Protein AF-A2EFM8-F1 (afdb_monomer_lite)

Radius of gyration: 23.01 Å; chains: 1; bounding box: 62×34×56 Å

Sequence (101 aa):
MVDETGKFKGMAFLTYQKASDAKYCIKDLNDANFEGKRLVVREAKNQTNSIKDPNRKKEKPPPFQICSDIKQTPEIVQYVGMLNQLKETFLRACENLAKES

Structure (mmCIF, N/CA/C/O backbone):
data_AF-A2EFM8-F1
#
_entry.id   AF-A2EFM8-F1
#
loop_
_atom_site.group_PDB
_atom_site.id
_atom_site.type_symbol
_atom_site.label_atom_id
_atom_site.label_alt_id
_atom_site.label_comp_id
_atom_site.label_asym_id
_atom_site.label_entity_id
_atom_site.label_seq_id
_atom_site.pdbx_PDB_ins_code
_atom_site.Cartn_x
_atom_site.Cartn_y
_atom_site.Cartn_z
_atom_site.occupan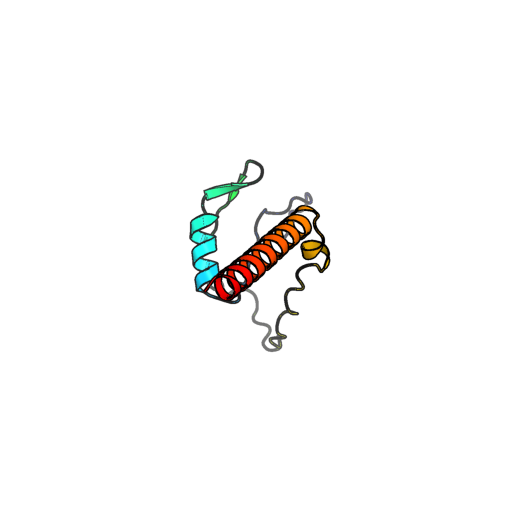cy
_atom_site.B_iso_or_equiv
_atom_site.auth_seq_id
_atom_site.auth_comp_id
_atom_site.auth_asym_id
_atom_site.auth_atom_id
_atom_site.pdbx_PDB_model_num
ATOM 1 N N . MET A 1 1 ? 17.253 -0.577 -13.761 1.00 49.53 1 MET A N 1
ATOM 2 C CA . MET A 1 1 ? 17.319 -1.049 -15.161 1.00 49.53 1 MET A CA 1
ATOM 3 C C . MET A 1 1 ? 16.687 0.024 -16.043 1.00 49.53 1 MET A C 1
ATOM 5 O O . MET A 1 1 ? 15.474 0.034 -16.230 1.00 49.53 1 MET A O 1
ATOM 9 N N . VAL A 1 2 ? 17.491 0.994 -16.466 1.00 51.06 2 VAL A N 1
ATOM 10 C CA . VAL A 1 2 ? 17.092 2.141 -17.299 1.00 51.06 2 VAL A CA 1
ATOM 11 C C . VAL A 1 2 ? 17.784 1.934 -18.644 1.00 51.06 2 VAL A C 1
ATOM 13 O O . VAL A 1 2 ? 18.932 1.494 -18.640 1.00 51.06 2 VAL A O 1
ATOM 16 N N . ASP A 1 3 ? 17.090 2.133 -19.766 1.00 53.22 3 ASP A N 1
ATOM 17 C CA . ASP A 1 3 ? 17.764 2.107 -21.075 1.00 53.22 3 ASP A CA 1
ATOM 18 C C . ASP A 1 3 ? 18.694 3.316 -21.231 1.00 53.22 3 ASP A C 1
ATOM 20 O O . ASP A 1 3 ? 18.555 4.309 -20.521 1.00 53.22 3 ASP A O 1
ATOM 24 N N . GLU A 1 4 ? 19.616 3.267 -22.192 1.00 65.06 4 GLU A N 1
ATOM 25 C CA . GLU A 1 4 ? 20.599 4.334 -22.473 1.00 65.06 4 GLU A CA 1
ATOM 26 C C . GLU A 1 4 ? 19.954 5.713 -22.747 1.00 65.06 4 GLU A C 1
ATOM 28 O O . GLU A 1 4 ? 20.594 6.748 -22.605 1.00 65.06 4 GLU A O 1
ATOM 33 N N . THR A 1 5 ? 18.653 5.745 -23.055 1.00 71.50 5 THR A N 1
ATOM 34 C CA . THR A 1 5 ? 17.830 6.958 -23.223 1.00 71.50 5 THR A CA 1
ATOM 35 C C . THR A 1 5 ? 17.175 7.475 -21.934 1.00 71.50 5 THR A C 1
ATOM 37 O O . THR A 1 5 ? 16.313 8.352 -21.991 1.00 71.50 5 THR A O 1
ATOM 40 N N . GLY A 1 6 ? 17.515 6.936 -20.760 1.00 60.09 6 GLY A N 1
ATOM 41 C CA . GLY A 1 6 ? 16.953 7.388 -19.480 1.00 60.09 6 GLY A CA 1
ATOM 42 C C . GLY A 1 6 ? 15.510 6.928 -19.225 1.00 60.09 6 GLY A C 1
ATOM 43 O O . GLY A 1 6 ? 14.918 7.273 -18.204 1.00 60.09 6 GLY A O 1
ATOM 44 N N . LYS A 1 7 ? 14.922 6.130 -20.127 1.00 57.91 7 LYS A N 1
ATOM 45 C CA . LYS A 1 7 ? 13.564 5.598 -19.966 1.00 57.91 7 LYS A CA 1
ATOM 46 C C . LYS A 1 7 ? 13.576 4.380 -19.044 1.00 57.91 7 LYS A C 1
ATOM 48 O O . LYS A 1 7 ? 14.247 3.377 -19.298 1.00 57.91 7 LYS A O 1
ATOM 53 N N . PHE A 1 8 ? 12.809 4.464 -17.961 1.00 62.31 8 PHE A N 1
ATOM 54 C CA . PHE A 1 8 ? 12.575 3.340 -17.061 1.00 62.31 8 PHE A CA 1
ATOM 55 C C . PHE A 1 8 ? 11.771 2.264 -17.790 1.00 62.31 8 PHE A C 1
ATOM 57 O O . PHE A 1 8 ? 10.713 2.549 -18.348 1.00 62.31 8 PHE A O 1
ATOM 64 N N . LYS A 1 9 ? 12.235 1.009 -17.737 1.00 64.50 9 LYS A N 1
ATOM 65 C CA . LYS A 1 9 ? 11.584 -0.134 -18.405 1.00 64.50 9 LYS A CA 1
ATOM 66 C C . LYS A 1 9 ? 10.197 -0.502 -17.839 1.00 64.50 9 LYS A C 1
ATOM 68 O O . LYS A 1 9 ? 9.633 -1.506 -18.249 1.00 64.50 9 LYS A O 1
ATOM 73 N N . GLY A 1 10 ? 9.644 0.289 -16.912 1.00 72.12 10 GLY A N 1
ATOM 74 C CA . GLY A 1 10 ? 8.271 0.140 -16.413 1.00 72.12 10 GLY A CA 1
ATOM 75 C C . GLY A 1 10 ? 8.002 -1.160 -15.649 1.00 72.12 10 GLY A C 1
ATOM 76 O O . GLY A 1 10 ? 6.859 -1.592 -15.580 1.00 72.12 10 GLY A O 1
ATOM 77 N N . MET A 1 11 ? 9.039 -1.796 -15.099 1.00 73.50 11 MET A N 1
ATOM 78 C CA . MET A 1 11 ? 8.937 -3.056 -14.359 1.00 73.50 11 MET A CA 1
ATOM 79 C C . MET A 1 1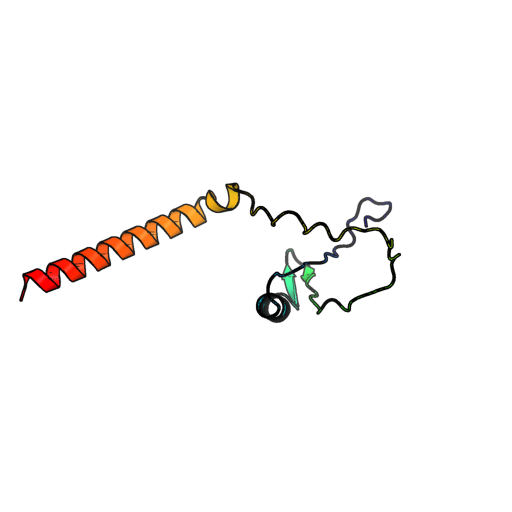1 ? 9.399 -2.865 -12.916 1.00 73.50 11 MET A C 1
ATOM 81 O O . MET A 1 11 ? 10.427 -2.228 -12.673 1.00 73.50 11 MET A O 1
ATOM 85 N N . ALA A 1 12 ? 8.673 -3.461 -11.973 1.00 72.94 12 ALA A N 1
ATOM 86 C CA . ALA A 1 12 ? 9.006 -3.461 -10.554 1.00 72.94 12 ALA A CA 1
ATOM 87 C C . ALA A 1 12 ? 8.732 -4.838 -9.936 1.00 72.94 12 ALA A C 1
ATOM 89 O O . ALA A 1 12 ? 7.825 -5.551 -10.363 1.00 72.94 12 ALA A O 1
ATOM 90 N N . PHE A 1 13 ? 9.510 -5.193 -8.913 1.00 79.56 13 PHE A N 1
ATOM 91 C CA . PHE A 1 13 ? 9.286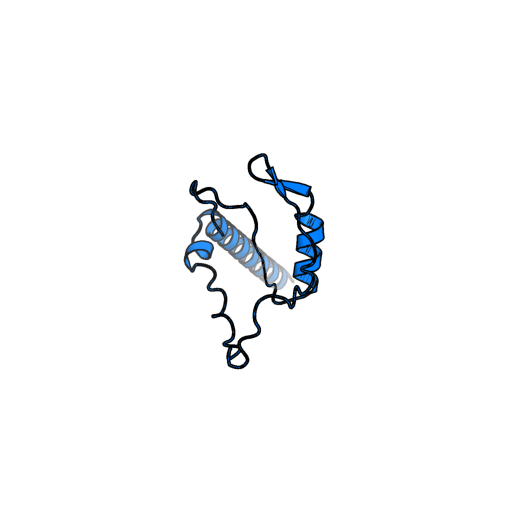 -6.384 -8.095 1.00 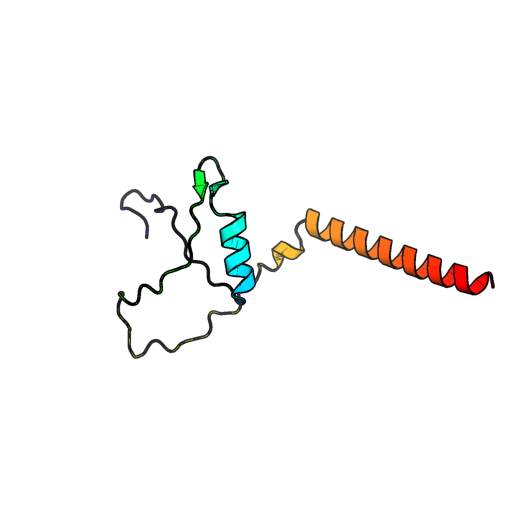79.56 13 PHE A CA 1
ATOM 92 C C . PHE A 1 13 ? 8.848 -5.952 -6.698 1.00 79.56 13 PHE A C 1
ATOM 94 O O . PHE A 1 13 ? 9.512 -5.132 -6.066 1.00 79.56 13 PHE A O 1
ATOM 101 N N . LEU A 1 14 ? 7.742 -6.515 -6.215 1.00 76.06 14 LEU A N 1
ATOM 102 C CA . LEU A 1 14 ? 7.166 -6.208 -4.907 1.00 76.06 14 LEU A CA 1
ATOM 103 C C . LEU A 1 14 ? 7.241 -7.446 -4.014 1.00 76.06 14 LEU A C 1
ATOM 105 O O . LEU A 1 14 ? 6.908 -8.550 -4.442 1.00 76.06 14 LEU A O 1
ATOM 109 N N . THR A 1 15 ? 7.683 -7.260 -2.769 1.00 79.56 15 THR A N 1
ATOM 110 C CA . THR A 1 15 ? 7.708 -8.327 -1.760 1.00 79.56 15 THR A CA 1
ATOM 111 C C . THR A 1 15 ? 6.638 -8.042 -0.718 1.00 79.56 15 THR A C 1
ATOM 113 O O . THR A 1 15 ? 6.725 -7.047 -0.004 1.00 79.56 15 THR A O 1
ATOM 116 N N . TYR A 1 16 ? 5.642 -8.920 -0.618 1.00 75.12 16 TYR A N 1
ATOM 117 C CA . TYR A 1 16 ? 4.612 -8.849 0.417 1.00 75.12 16 TYR A CA 1
ATOM 118 C C . TYR A 1 16 ? 5.023 -9.656 1.646 1.00 75.12 16 TYR A C 1
ATOM 120 O O . TYR A 1 16 ? 5.677 -10.693 1.536 1.00 75.12 16 TYR A O 1
ATOM 128 N N . GLN A 1 17 ? 4.595 -9.206 2.825 1.00 79.88 17 GLN A N 1
ATOM 129 C CA . GLN A 1 17 ? 4.804 -9.943 4.072 1.00 79.88 17 GLN A CA 1
ATOM 130 C C . GLN A 1 17 ? 3.904 -11.187 4.159 1.00 79.88 17 GLN A C 1
ATOM 132 O O . GLN A 1 17 ? 4.299 -12.197 4.739 1.00 79.88 17 GLN A O 1
ATOM 137 N N . LYS A 1 18 ? 2.699 -11.121 3.578 1.00 79.19 18 LYS A N 1
ATOM 138 C CA . LYS A 1 18 ? 1.720 -12.213 3.558 1.00 79.19 18 LYS A CA 1
ATOM 139 C C . LYS A 1 18 ? 1.452 -12.668 2.128 1.00 79.19 18 LYS A C 1
ATOM 141 O O . LYS A 1 18 ? 1.270 -11.854 1.226 1.00 79.19 18 LYS A O 1
ATOM 146 N N . ALA A 1 19 ? 1.337 -13.981 1.945 1.00 76.94 19 ALA A N 1
ATOM 147 C CA . ALA A 1 19 ? 0.980 -14.566 0.654 1.00 76.94 19 ALA A CA 1
ATOM 148 C C . ALA A 1 19 ? -0.452 -14.201 0.214 1.00 76.94 19 ALA A C 1
ATOM 150 O O . ALA A 1 19 ? -0.714 -14.067 -0.979 1.00 76.94 19 ALA A O 1
ATOM 151 N N . SER A 1 20 ? -1.373 -14.013 1.165 1.00 82.44 20 SER A N 1
ATOM 152 C CA . SER A 1 20 ? -2.757 -13.614 0.880 1.00 82.44 20 SER A CA 1
ATOM 153 C C . SER A 1 20 ? -2.837 -12.230 0.234 1.00 82.44 20 SER A C 1
ATOM 155 O O . SER A 1 20 ? -3.549 -12.062 -0.753 1.00 82.44 20 SER A O 1
ATOM 157 N N . ASP A 1 21 ? -2.047 -11.275 0.733 1.00 81.38 21 ASP A N 1
ATOM 158 C CA . ASP A 1 21 ? -2.011 -9.903 0.215 1.00 81.38 21 ASP A CA 1
ATOM 159 C C . ASP A 1 21 ? -1.446 -9.873 -1.212 1.00 81.38 21 ASP A C 1
ATOM 161 O O . ASP A 1 21 ? -1.980 -9.184 -2.078 1.00 81.38 21 ASP A O 1
ATOM 165 N N . ALA A 1 22 ? -0.428 -10.696 -1.496 1.00 81.31 22 ALA A N 1
ATOM 166 C CA . ALA A 1 22 ? 0.128 -10.835 -2.842 1.00 81.31 22 ALA A CA 1
ATOM 167 C C . ALA A 1 22 ? -0.917 -11.343 -3.850 1.00 81.31 22 ALA A C 1
ATOM 169 O O . ALA A 1 22 ? -1.045 -10.795 -4.944 1.00 81.31 22 ALA A O 1
ATOM 170 N N . LYS A 1 23 ? -1.702 -12.361 -3.473 1.00 86.19 23 LYS A N 1
ATOM 171 C CA . LYS A 1 23 ? -2.771 -12.907 -4.326 1.00 86.19 23 LYS A CA 1
ATOM 172 C C . LYS A 1 23 ? -3.889 -11.900 -4.565 1.00 86.19 23 LYS A C 1
ATOM 174 O O . LYS A 1 23 ? -4.379 -11.799 -5.687 1.00 86.19 23 LYS A O 1
ATOM 179 N N . TYR A 1 24 ? -4.275 -11.159 -3.527 1.00 89.31 24 TYR A N 1
ATOM 180 C CA . TYR A 1 24 ? -5.268 -10.095 -3.651 1.00 89.31 24 TYR A CA 1
ATOM 181 C C . TYR A 1 24 ? -4.789 -9.022 -4.630 1.00 89.31 24 TYR A C 1
ATOM 183 O O . TYR A 1 24 ? -5.510 -8.655 -5.551 1.00 89.31 24 TYR A O 1
ATOM 191 N N . CYS A 1 25 ? -3.532 -8.601 -4.498 1.00 86.81 25 CYS A N 1
ATOM 192 C CA . CYS A 1 25 ? -2.956 -7.570 -5.347 1.00 86.81 25 CYS A CA 1
ATOM 193 C C . CYS A 1 25 ? -2.846 -8.005 -6.815 1.00 86.81 25 CYS A C 1
ATOM 195 O O . CYS A 1 25 ? -3.155 -7.226 -7.709 1.00 86.81 25 CYS A O 1
ATOM 197 N N . ILE A 1 26 ? -2.494 -9.268 -7.080 1.00 87.44 26 ILE A N 1
ATOM 198 C CA . ILE A 1 26 ? -2.523 -9.824 -8.442 1.00 87.44 26 ILE A CA 1
ATOM 199 C C . ILE A 1 26 ? -3.945 -9.811 -9.003 1.00 87.44 26 ILE A C 1
ATOM 201 O O . ILE A 1 26 ? -4.130 -9.490 -10.168 1.00 87.44 26 ILE A O 1
ATOM 205 N N . LYS A 1 27 ? -4.952 -10.161 -8.201 1.00 88.00 27 LYS A N 1
ATOM 206 C CA . LYS A 1 27 ? -6.339 -10.205 -8.670 1.00 88.00 27 LYS A CA 1
ATOM 207 C C . LYS A 1 27 ? -6.885 -8.815 -9.009 1.00 88.00 27 LYS A C 1
ATOM 209 O O . LYS A 1 27 ? -7.631 -8.694 -9.972 1.00 88.00 27 LYS A O 1
ATOM 214 N N . ASP A 1 28 ? -6.525 -7.813 -8.213 1.00 87.81 28 ASP A N 1
ATOM 215 C CA . ASP A 1 28 ? -7.083 -6.461 -8.298 1.00 87.81 28 ASP A CA 1
ATOM 216 C C . ASP A 1 28 ? -6.322 -5.565 -9.290 1.00 87.81 28 ASP A C 1
ATOM 218 O O . ASP A 1 28 ? -6.925 -4.829 -10.064 1.00 87.81 28 ASP A O 1
ATOM 222 N N . LEU A 1 29 ? -4.986 -5.665 -9.316 1.00 86.75 29 LEU A N 1
ATOM 223 C CA . LEU A 1 29 ? -4.135 -4.806 -10.147 1.00 86.75 29 LEU A CA 1
ATOM 224 C C . LEU A 1 29 ? -3.768 -5.409 -11.503 1.00 86.75 29 LEU A C 1
ATOM 226 O O . LEU A 1 29 ? -3.263 -4.688 -12.367 1.00 86.75 29 LEU A O 1
ATOM 230 N N . ASN A 1 30 ? -3.967 -6.712 -11.718 1.00 88.75 30 ASN A N 1
ATOM 231 C CA . ASN A 1 30 ? -3.737 -7.284 -13.040 1.00 88.75 30 ASN A CA 1
ATOM 232 C C . ASN A 1 30 ? -4.794 -6.752 -14.018 1.00 88.75 30 ASN A C 1
ATOM 234 O O . ASN A 1 30 ? -5.986 -6.845 -13.753 1.00 88.75 30 ASN A O 1
ATOM 238 N N . ASP A 1 31 ? -4.336 -6.208 -15.146 1.00 86.75 31 ASP A N 1
ATOM 239 C CA . ASP A 1 31 ? -5.142 -5.540 -16.176 1.00 86.75 31 ASP A CA 1
ATOM 240 C C . ASP A 1 31 ? -5.760 -4.190 -15.757 1.00 86.75 31 ASP A C 1
ATOM 242 O O . ASP A 1 31 ? -6.501 -3.581 -16.534 1.00 86.75 31 ASP A O 1
ATOM 246 N N . ALA A 1 32 ? -5.398 -3.661 -14.583 1.00 86.38 32 ALA A N 1
ATOM 247 C CA . ALA A 1 32 ? -5.798 -2.320 -14.172 1.00 86.38 32 ALA A CA 1
ATOM 248 C C . ALA A 1 32 ? -5.158 -1.251 -15.076 1.00 86.38 32 ALA A C 1
ATOM 250 O O . ALA A 1 32 ? -3.995 -1.357 -15.479 1.00 86.38 32 ALA A O 1
ATOM 251 N N . ASN A 1 33 ? -5.916 -0.201 -15.399 1.00 86.56 33 ASN A N 1
ATOM 252 C CA . ASN A 1 33 ? -5.419 0.917 -16.195 1.00 86.56 33 ASN A CA 1
ATOM 253 C C . ASN A 1 33 ? -4.835 1.991 -15.268 1.00 86.56 33 ASN A C 1
ATOM 255 O O . ASN A 1 33 ? -5.576 2.642 -14.535 1.00 86.56 33 ASN A O 1
ATOM 259 N N . PHE A 1 34 ? -3.521 2.182 -15.314 1.00 80.44 34 PHE A N 1
ATOM 260 C CA . PHE A 1 34 ? -2.799 3.153 -14.499 1.00 80.44 34 PHE A CA 1
ATOM 261 C C . PHE A 1 34 ? -2.068 4.141 -15.410 1.00 80.44 34 PHE A C 1
ATOM 263 O O . PHE A 1 34 ? -1.252 3.738 -16.236 1.00 80.44 34 PHE A O 1
ATOM 270 N N . GLU A 1 35 ? -2.395 5.433 -15.301 1.00 79.69 35 GLU A N 1
ATOM 271 C CA . GLU A 1 35 ? -1.794 6.508 -16.116 1.00 79.69 35 GLU A CA 1
ATOM 272 C C . GLU A 1 35 ? -1.811 6.225 -17.636 1.00 79.69 35 GLU A C 1
ATOM 274 O O . GLU A 1 35 ? -0.859 6.503 -18.366 1.00 79.69 35 GLU A O 1
ATOM 279 N N . GLY A 1 36 ? -2.898 5.616 -18.124 1.00 83.44 36 GLY A N 1
ATOM 280 C CA . GLY A 1 36 ? -3.063 5.261 -19.539 1.00 83.44 36 GLY A CA 1
ATOM 281 C C . GLY A 1 36 ? -2.269 4.029 -19.992 1.00 83.44 36 GLY A C 1
ATOM 282 O O . GLY A 1 36 ? -2.216 3.748 -21.191 1.00 83.44 36 GLY A O 1
ATOM 283 N N . LYS A 1 37 ? -1.658 3.284 -19.063 1.00 80.75 37 LYS A N 1
ATOM 284 C CA . LYS A 1 37 ? -0.952 2.024 -19.320 1.00 80.75 37 LYS A CA 1
ATOM 285 C C . LYS A 1 37 ? -1.625 0.885 -18.560 1.00 80.75 37 LYS A C 1
ATOM 287 O O . LYS A 1 37 ? -1.974 1.018 -17.391 1.00 80.75 37 LYS A O 1
ATOM 292 N N . ARG A 1 38 ? -1.767 -0.271 -19.210 1.00 85.31 38 ARG A N 1
ATOM 293 C CA . ARG A 1 38 ? -2.281 -1.477 -18.551 1.00 85.31 38 ARG A CA 1
ATOM 294 C C . ARG A 1 38 ? -1.193 -2.118 -17.704 1.00 85.31 38 ARG A C 1
ATOM 296 O O . ARG A 1 38 ? -0.116 -2.433 -18.213 1.00 85.31 38 ARG A O 1
ATOM 303 N N . LEU A 1 39 ? -1.488 -2.314 -16.427 1.00 85.12 39 LEU A N 1
ATOM 304 C CA . LEU A 1 39 ? -0.619 -3.022 -15.504 1.00 85.12 39 LEU A CA 1
ATOM 305 C C . LEU A 1 39 ? -0.726 -4.526 -15.744 1.00 85.12 39 LEU A C 1
ATOM 307 O O . LEU A 1 39 ? -1.814 -5.081 -15.875 1.00 85.12 39 LEU A O 1
ATOM 311 N N . VAL A 1 40 ? 0.424 -5.194 -15.773 1.00 84.06 40 VAL A N 1
ATOM 312 C CA . VAL A 1 40 ? 0.504 -6.654 -15.826 1.00 84.06 40 VAL A CA 1
ATOM 313 C C . VAL A 1 40 ? 1.155 -7.114 -14.537 1.00 84.06 40 VAL A C 1
ATOM 315 O O . VAL A 1 40 ? 2.341 -6.874 -14.313 1.00 84.06 40 VAL A O 1
ATOM 318 N N . VAL A 1 41 ? 0.373 -7.775 -13.687 1.00 85.56 41 VAL A N 1
ATOM 319 C CA . VAL A 1 41 ? 0.839 -8.268 -12.391 1.00 85.56 41 VAL A CA 1
ATOM 320 C C . VAL A 1 41 ? 0.739 -9.785 -12.399 1.00 85.56 41 VAL A C 1
ATOM 322 O O . VAL A 1 41 ? -0.301 -10.369 -12.701 1.00 85.56 41 VAL A O 1
ATOM 325 N N . ARG A 1 42 ? 1.854 -10.451 -12.110 1.00 84.00 42 ARG A N 1
ATOM 326 C CA . ARG A 1 42 ? 1.964 -11.913 -12.111 1.00 84.00 42 ARG A CA 1
ATOM 327 C C . ARG A 1 42 ? 2.683 -12.368 -10.854 1.00 84.00 42 ARG A C 1
ATOM 329 O O . ARG A 1 42 ? 3.489 -11.625 -10.297 1.00 84.00 42 ARG A O 1
ATOM 336 N N . GLU A 1 43 ? 2.422 -13.605 -10.435 1.00 81.62 43 GLU A N 1
ATOM 337 C CA . GLU A 1 43 ? 3.239 -14.232 -9.399 1.00 81.62 43 GLU A CA 1
ATOM 338 C C . GLU A 1 43 ? 4.698 -14.259 -9.858 1.00 81.62 43 GLU A C 1
ATOM 340 O O . GLU A 1 43 ? 5.020 -14.719 -10.961 1.00 81.62 43 GLU A O 1
ATOM 345 N N . ALA A 1 44 ? 5.584 -13.742 -9.007 1.00 70.88 44 ALA A N 1
ATOM 346 C CA . ALA A 1 44 ? 7.008 -13.762 -9.268 1.00 70.88 44 ALA A CA 1
ATOM 347 C C . ALA A 1 44 ? 7.476 -15.220 -9.278 1.00 70.88 44 ALA A C 1
ATOM 349 O O . ALA A 1 44 ? 7.582 -15.872 -8.237 1.00 70.88 44 ALA A O 1
ATOM 350 N N . LYS A 1 45 ? 7.773 -15.746 -10.468 1.00 66.12 45 LYS A N 1
ATOM 351 C CA . LYS A 1 45 ? 8.528 -16.991 -10.582 1.00 66.12 45 LYS A CA 1
ATOM 352 C C . LYS A 1 45 ? 9.899 -16.700 -9.997 1.00 66.12 45 LYS A C 1
ATOM 354 O O . LYS A 1 45 ? 10.539 -15.737 -10.411 1.00 66.12 45 LYS A O 1
ATOM 359 N N . ASN A 1 46 ? 10.322 -17.491 -9.016 1.00 54.84 46 ASN A N 1
ATOM 360 C CA . ASN A 1 46 ? 11.634 -17.365 -8.400 1.00 54.84 46 ASN A CA 1
ATOM 361 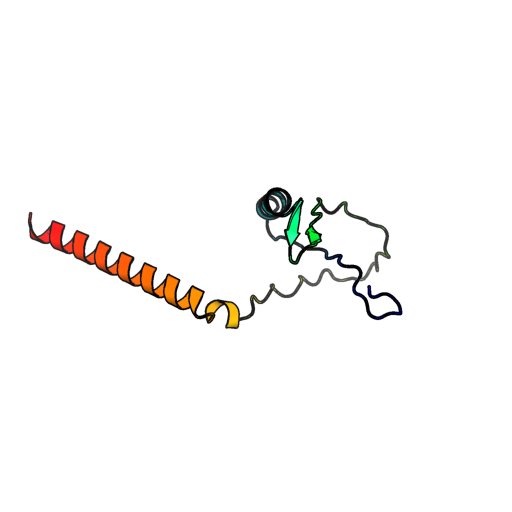C C . ASN A 1 46 ? 12.701 -17.591 -9.481 1.00 54.84 46 ASN A C 1
ATOM 363 O O . ASN A 1 46 ? 13.119 -18.722 -9.729 1.00 54.84 46 ASN A O 1
ATOM 367 N N . GLN A 1 47 ? 13.089 -16.527 -10.182 1.00 47.91 47 GLN A N 1
ATOM 368 C CA . GLN A 1 47 ? 14.100 -16.560 -11.223 1.00 47.91 47 GLN A CA 1
ATOM 369 C C . GLN A 1 47 ? 15.443 -16.618 -10.499 1.00 47.91 47 GLN A C 1
ATOM 371 O O . GLN A 1 47 ? 16.155 -15.636 -10.322 1.00 47.91 47 GLN A O 1
ATOM 376 N N . THR A 1 48 ? 15.754 -17.812 -10.006 1.00 45.22 48 THR A N 1
ATOM 377 C CA . THR A 1 48 ? 17.026 -18.183 -9.392 1.00 45.22 48 THR A CA 1
ATOM 378 C C . THR A 1 48 ? 18.088 -18.303 -10.481 1.00 45.22 48 THR A C 1
ATOM 380 O O . THR A 1 48 ? 18.707 -19.341 -10.620 1.00 45.22 48 THR A O 1
ATOM 383 N N . ASN A 1 49 ? 18.285 -17.245 -11.267 1.00 48.75 49 ASN A N 1
ATOM 384 C CA . ASN A 1 49 ? 19.394 -17.101 -12.204 1.00 48.75 49 ASN A CA 1
ATOM 385 C C . ASN A 1 49 ? 19.763 -15.621 -12.322 1.00 48.75 49 ASN A C 1
ATOM 387 O O . ASN A 1 49 ? 19.520 -14.962 -13.326 1.00 48.75 49 ASN A O 1
ATOM 391 N N . SER A 1 50 ? 20.341 -15.088 -11.253 1.00 47.00 50 SER A N 1
ATOM 392 C CA . SER A 1 50 ? 21.289 -13.975 -11.309 1.00 47.00 50 SER A CA 1
ATOM 393 C C . SER A 1 50 ? 22.127 -14.073 -10.043 1.00 47.00 50 SER A C 1
ATOM 395 O O . SER A 1 50 ? 21.663 -13.714 -8.969 1.00 47.00 50 SER A O 1
ATOM 397 N N . ILE A 1 51 ? 23.291 -14.712 -10.200 1.00 51.28 51 ILE A N 1
ATOM 398 C CA . ILE A 1 51 ? 24.462 -14.687 -9.314 1.00 51.28 51 ILE A CA 1
ATOM 399 C C . ILE A 1 51 ? 24.088 -14.779 -7.825 1.00 51.28 51 ILE A C 1
ATOM 401 O O . ILE A 1 51 ? 23.883 -13.785 -7.133 1.00 51.28 51 ILE A O 1
ATOM 405 N N . LYS A 1 52 ? 23.991 -16.012 -7.313 1.00 45.22 52 LYS A N 1
ATOM 406 C CA . LYS A 1 52 ? 23.995 -16.240 -5.866 1.00 45.22 52 LYS A CA 1
ATOM 407 C C . LYS A 1 52 ? 25.389 -15.882 -5.360 1.00 45.22 52 LYS A C 1
ATOM 409 O O . LYS A 1 52 ? 26.256 -16.748 -5.355 1.00 45.22 52 LYS A O 1
ATOM 414 N N . ASP A 1 53 ? 25.602 -14.644 -4.932 1.00 52.44 53 ASP A N 1
ATOM 415 C CA . ASP A 1 53 ? 26.703 -14.345 -4.023 1.00 52.44 53 ASP A CA 1
ATOM 416 C C . ASP A 1 53 ? 26.510 -15.231 -2.779 1.00 52.44 53 ASP A C 1
ATOM 418 O O . ASP A 1 53 ? 25.536 -15.038 -2.039 1.00 52.44 53 ASP A O 1
ATOM 422 N N . PRO A 1 54 ? 27.382 -16.226 -2.525 1.00 54.56 54 PRO A N 1
ATOM 423 C CA . PRO A 1 54 ? 27.206 -17.155 -1.407 1.00 54.56 54 PRO A CA 1
ATOM 424 C C . PRO A 1 54 ? 27.331 -16.454 -0.044 1.00 54.56 54 PRO A C 1
ATOM 426 O O . PRO A 1 54 ? 26.977 -17.033 0.979 1.00 54.56 54 PRO A O 1
ATOM 429 N N . ASN A 1 55 ? 27.795 -15.199 -0.031 1.00 54.88 55 ASN A N 1
ATOM 430 C CA . ASN A 1 55 ? 27.982 -14.376 1.159 1.00 54.88 55 ASN A CA 1
ATOM 431 C C . ASN A 1 55 ? 26.990 -13.203 1.258 1.00 54.88 55 ASN A C 1
ATOM 433 O O . ASN A 1 55 ? 27.214 -12.260 2.019 1.00 54.88 55 ASN A O 1
ATOM 437 N N . ARG A 1 56 ? 25.875 -13.223 0.509 1.00 54.59 56 ARG A N 1
ATOM 438 C CA . ARG A 1 56 ? 24.787 -12.268 0.751 1.00 54.59 56 ARG A CA 1
ATOM 439 C C . ARG A 1 56 ? 24.095 -12.674 2.048 1.00 54.59 56 ARG A C 1
ATOM 441 O O . ARG A 1 56 ? 23.149 -13.466 2.040 1.00 54.59 56 ARG A O 1
ATOM 448 N N . LYS A 1 57 ? 24.589 -12.161 3.182 1.00 52.69 57 LYS A N 1
ATOM 449 C CA . LYS A 1 57 ? 23.845 -12.177 4.446 1.00 52.69 57 LYS A CA 1
ATOM 450 C C . LYS A 1 57 ? 22.435 -11.710 4.102 1.00 52.69 57 LYS A C 1
ATOM 452 O O . LYS A 1 57 ? 22.269 -10.653 3.496 1.00 52.69 57 LYS A O 1
ATOM 457 N N . LYS A 1 58 ? 21.425 -12.530 4.402 1.00 56.25 58 LYS A N 1
ATOM 458 C CA . LYS A 1 58 ? 20.017 -12.133 4.299 1.00 56.25 58 LYS A CA 1
ATOM 459 C C . LYS A 1 58 ? 19.768 -11.093 5.386 1.00 56.25 58 LYS A C 1
ATOM 461 O O . LYS A 1 58 ? 19.149 -11.389 6.405 1.00 56.25 58 LYS A O 1
ATOM 466 N N . GLU A 1 59 ? 20.332 -9.906 5.219 1.00 55.97 59 GLU A N 1
ATOM 467 C CA . GLU A 1 59 ? 19.941 -8.755 6.000 1.00 55.97 59 GLU A CA 1
ATOM 468 C C . GLU A 1 59 ? 18.469 -8.570 5.684 1.00 55.97 59 GLU A C 1
ATOM 470 O O . GLU A 1 59 ? 18.068 -8.465 4.519 1.00 55.97 59 GLU A O 1
ATOM 475 N N . LYS A 1 60 ? 17.643 -8.701 6.725 1.00 52.81 60 LYS A N 1
ATOM 476 C CA . LYS A 1 60 ? 16.217 -8.427 6.610 1.00 52.81 60 LYS A CA 1
ATOM 477 C C . LYS A 1 60 ? 16.132 -7.060 5.933 1.00 52.81 60 LYS A C 1
ATOM 479 O O . LYS A 1 60 ? 16.830 -6.157 6.406 1.00 52.81 60 LYS A O 1
ATOM 484 N N . PRO A 1 61 ? 15.365 -6.905 4.836 1.00 54.56 61 PRO A N 1
ATOM 485 C CA . PRO A 1 61 ? 15.165 -5.575 4.288 1.00 54.56 61 PRO A CA 1
ATOM 486 C C . PRO A 1 61 ? 14.752 -4.681 5.461 1.00 54.56 61 PRO A C 1
ATOM 488 O O . PRO A 1 61 ? 13.974 -5.155 6.307 1.00 54.56 61 PRO A O 1
ATOM 491 N N . PRO A 1 62 ? 15.317 -3.463 5.584 1.00 55.97 62 PRO A N 1
ATOM 492 C CA . PRO A 1 62 ? 14.869 -2.546 6.619 1.00 55.97 62 PRO A CA 1
ATOM 493 C C . PRO A 1 62 ? 13.341 -2.523 6.552 1.00 55.97 62 PRO A C 1
ATOM 495 O O . PRO A 1 62 ? 12.798 -2.564 5.438 1.00 55.97 62 PRO A O 1
ATOM 498 N N . PRO A 1 63 ? 12.641 -2.586 7.701 1.00 58.56 63 PRO A N 1
ATOM 499 C CA . PRO A 1 63 ? 11.186 -2.571 7.691 1.00 58.56 63 PRO A CA 1
ATOM 500 C C . PRO A 1 63 ? 10.762 -1.433 6.773 1.00 58.56 63 PRO A C 1
ATOM 502 O O . PRO A 1 63 ? 11.306 -0.338 6.908 1.00 58.56 63 PRO A O 1
ATOM 505 N N . PHE A 1 64 ? 9.885 -1.718 5.803 1.00 50.78 64 PHE A N 1
ATOM 506 C CA . PHE A 1 64 ? 9.348 -0.691 4.919 1.00 50.78 64 PHE A CA 1
ATOM 507 C C . PHE A 1 64 ? 8.815 0.421 5.820 1.00 50.78 64 PHE A C 1
ATOM 509 O O . PHE A 1 64 ? 7.766 0.278 6.450 1.00 50.78 64 PHE A O 1
ATOM 516 N N . GLN A 1 65 ? 9.587 1.498 5.947 1.00 54.19 65 GLN A N 1
ATOM 517 C CA . GLN A 1 65 ? 9.141 2.701 6.608 1.00 54.19 65 GLN A CA 1
ATOM 518 C C . GLN A 1 65 ? 8.163 3.303 5.620 1.00 54.19 65 GLN A C 1
ATOM 520 O O . GLN A 1 65 ? 8.547 3.970 4.665 1.00 54.19 65 GLN A O 1
ATOM 525 N N . ILE A 1 66 ? 6.883 2.982 5.819 1.00 54.38 66 ILE A N 1
ATOM 526 C CA . ILE A 1 66 ? 5.787 3.826 5.354 1.00 54.38 66 ILE A CA 1
ATOM 527 C C . ILE A 1 66 ? 6.230 5.241 5.713 1.00 54.38 66 ILE A C 1
ATOM 529 O O . ILE A 1 66 ? 6.473 5.491 6.898 1.00 54.38 66 ILE A O 1
ATOM 533 N N . CYS A 1 67 ? 6.435 6.107 4.711 1.00 49.56 67 CYS A N 1
ATOM 534 C CA . CYS A 1 67 ? 6.845 7.483 4.959 1.00 49.56 67 CYS A CA 1
ATOM 535 C C . CYS A 1 67 ? 5.933 8.022 6.055 1.00 49.56 67 CYS A C 1
ATOM 537 O O . CYS A 1 67 ? 4.707 7.916 5.937 1.00 49.56 67 CYS A O 1
ATOM 539 N N . SER A 1 68 ? 6.516 8.519 7.144 1.00 56.09 68 SER A N 1
ATOM 540 C CA . SER A 1 68 ? 5.768 9.031 8.297 1.00 56.09 68 SER A CA 1
ATOM 541 C C . SER A 1 68 ? 4.695 10.043 7.865 1.00 56.09 68 SER A C 1
ATOM 543 O O . SER A 1 68 ? 3.643 10.144 8.494 1.00 56.09 68 SER A O 1
ATOM 545 N N . ASP A 1 69 ? 4.933 10.699 6.728 1.00 56.31 69 ASP A N 1
ATOM 546 C CA . ASP A 1 69 ? 4.078 11.680 6.067 1.00 56.31 69 ASP A CA 1
ATOM 547 C C . ASP A 1 69 ? 2.780 11.099 5.481 1.00 56.31 69 ASP A C 1
ATOM 549 O O . ASP A 1 69 ? 1.789 11.817 5.371 1.00 56.31 69 ASP A O 1
ATOM 553 N N . ILE A 1 70 ? 2.712 9.796 5.165 1.00 56.62 70 ILE A N 1
ATOM 554 C CA . ILE A 1 70 ? 1.475 9.169 4.656 1.00 56.62 70 ILE A CA 1
ATOM 555 C C . ILE A 1 70 ? 0.357 9.307 5.698 1.00 56.62 70 ILE A C 1
ATOM 557 O O . ILE A 1 70 ? -0.785 9.587 5.343 1.00 56.62 70 ILE A O 1
ATOM 561 N N . LYS A 1 71 ? 0.684 9.222 6.996 1.00 55.78 71 LYS A N 1
ATOM 562 C CA . LYS A 1 71 ? -0.292 9.436 8.080 1.00 55.78 71 LYS A CA 1
ATOM 563 C C . LYS A 1 71 ? -0.754 10.890 8.229 1.00 55.78 71 LYS A C 1
ATOM 565 O O . LYS A 1 71 ? -1.741 11.121 8.920 1.00 55.78 71 LYS A O 1
ATOM 570 N N . GLN A 1 72 ? -0.048 11.846 7.630 1.00 59.62 72 GLN A N 1
ATOM 571 C CA . GLN A 1 72 ? -0.338 13.280 7.721 1.00 59.62 72 GLN A CA 1
ATOM 572 C C . GLN A 1 72 ? -1.035 13.834 6.480 1.00 59.62 72 GLN A C 1
ATOM 574 O O . GLN A 1 72 ? -1.365 15.019 6.447 1.00 59.62 72 GLN A O 1
ATOM 579 N N . THR A 1 73 ? -1.284 13.004 5.464 1.00 69.31 73 THR A N 1
ATOM 580 C CA . THR A 1 73 ? -2.099 13.436 4.328 1.00 69.31 73 THR A CA 1
ATOM 581 C C . THR A 1 73 ? -3.469 13.913 4.834 1.00 69.31 73 THR A C 1
ATOM 583 O O . THR A 1 73 ? -4.070 13.267 5.703 1.00 69.31 73 THR A O 1
ATOM 586 N N . PRO A 1 74 ? -3.966 15.058 4.335 1.00 71.81 74 PRO A N 1
ATOM 587 C CA . PRO A 1 74 ? -5.163 15.700 4.880 1.00 71.81 74 PRO A CA 1
ATOM 588 C C . PRO A 1 74 ? -6.396 14.785 4.825 1.00 71.81 74 PRO A C 1
ATOM 590 O O . PRO A 1 74 ? -7.215 14.802 5.741 1.00 71.81 74 PRO A O 1
ATOM 593 N N . GLU A 1 75 ? -6.480 13.917 3.812 1.00 76.06 75 GLU A N 1
ATOM 594 C CA . GLU A 1 75 ? -7.553 12.927 3.662 1.00 76.06 75 GLU A CA 1
ATOM 595 C C . GLU A 1 75 ? -7.564 11.885 4.794 1.00 76.06 75 GLU A C 1
ATOM 597 O O . GLU A 1 75 ? -8.619 11.580 5.356 1.00 76.06 75 GLU A O 1
ATOM 602 N N . ILE A 1 76 ? -6.393 11.363 5.183 1.00 77.06 76 ILE A N 1
ATOM 603 C CA . ILE A 1 76 ? -6.285 10.339 6.234 1.00 77.06 76 ILE A CA 1
ATOM 604 C C . ILE A 1 76 ? -6.583 10.945 7.610 1.00 77.06 76 ILE A C 1
ATOM 606 O O . ILE A 1 76 ? -7.277 10.324 8.419 1.00 77.06 76 ILE A O 1
ATOM 610 N N . VAL A 1 77 ? -6.122 12.171 7.872 1.00 76.00 77 VAL A N 1
ATOM 611 C CA . VAL A 1 77 ? -6.405 12.883 9.131 1.00 76.00 77 VAL A CA 1
ATOM 612 C C . VAL A 1 77 ? -7.906 13.152 9.285 1.00 76.00 77 VAL A C 1
ATOM 614 O O . VAL A 1 77 ? -8.462 12.933 10.365 1.00 76.00 77 VAL A O 1
ATOM 617 N N . GLN A 1 78 ? -8.584 13.553 8.205 1.00 81.75 78 GLN A N 1
ATOM 618 C CA . GLN A 1 78 ? -10.031 13.778 8.206 1.00 81.75 78 GLN A CA 1
ATOM 619 C C . GLN A 1 78 ? -10.811 12.491 8.516 1.00 81.75 78 GLN A C 1
ATOM 621 O O . GLN A 1 78 ? -11.736 12.510 9.333 1.00 81.75 78 GLN A O 1
ATOM 626 N N . TYR A 1 79 ? -10.418 11.363 7.918 1.00 85.50 79 TYR A N 1
ATOM 627 C CA . TYR A 1 79 ? -11.062 10.070 8.159 1.00 85.50 79 TYR A CA 1
ATOM 628 C C . TYR A 1 79 ? -10.907 9.600 9.614 1.00 85.50 79 TYR A C 1
ATOM 630 O O . TYR A 1 79 ? -11.882 9.192 10.248 1.00 85.50 79 TYR A O 1
ATOM 638 N N . VAL A 1 80 ? -9.704 9.719 10.186 1.00 85.62 80 VAL A N 1
ATOM 639 C CA . VAL A 1 80 ? -9.450 9.378 11.598 1.00 85.62 80 VAL A CA 1
ATOM 640 C C . VAL A 1 80 ? -10.269 10.268 12.540 1.00 85.62 80 VAL A C 1
ATOM 642 O O . VAL A 1 80 ? -10.824 9.775 13.523 1.00 85.62 80 VAL A O 1
ATOM 645 N N . GLY A 1 81 ? -10.399 11.560 12.227 1.00 87.75 81 GLY A N 1
ATOM 646 C CA . GLY A 1 81 ? -11.255 12.483 12.976 1.00 87.75 81 GLY A CA 1
ATOM 647 C C . GLY A 1 81 ? -12.725 12.059 12.969 1.00 87.75 81 GLY A C 1
ATOM 648 O O . GLY A 1 81 ? -13.352 11.993 14.027 1.00 87.75 81 GLY A O 1
ATOM 649 N N . MET A 1 82 ? -13.253 11.698 11.799 1.00 90.25 82 MET A N 1
ATOM 650 C CA . MET A 1 82 ? -14.634 11.231 11.644 1.00 90.25 82 MET A CA 1
ATOM 651 C C . MET A 1 82 ? -14.900 9.937 12.429 1.00 90.25 82 MET A C 1
ATOM 653 O O . MET A 1 82 ? -15.910 9.832 13.124 1.00 90.25 82 MET A O 1
ATOM 657 N N . LEU A 1 83 ? -13.972 8.974 12.389 1.00 90.31 83 LEU A N 1
ATOM 658 C CA . LEU A 1 83 ? -14.087 7.726 13.153 1.00 90.31 83 LEU A CA 1
ATOM 659 C C . LEU A 1 83 ? -14.084 7.959 14.667 1.00 90.31 83 LEU A C 1
ATOM 661 O O . LEU A 1 83 ? -14.842 7.312 15.391 1.00 90.31 83 LEU A O 1
ATOM 665 N N . ASN A 1 84 ? -13.261 8.891 15.149 1.00 90.56 84 ASN A N 1
ATOM 666 C CA . ASN A 1 84 ? -13.227 9.238 16.567 1.00 90.56 84 ASN A CA 1
ATOM 667 C C . ASN A 1 84 ? -14.530 9.908 17.014 1.00 90.56 84 ASN A C 1
ATOM 669 O O . ASN A 1 84 ? -15.052 9.561 18.069 1.00 90.56 84 ASN A O 1
ATOM 673 N N . GLN A 1 85 ? -15.100 10.800 16.199 1.00 91.38 85 GLN A N 1
ATOM 674 C CA . GLN A 1 85 ? -16.411 11.387 16.491 1.00 91.38 85 GLN A CA 1
ATOM 675 C C . GLN A 1 85 ? -17.500 10.317 16.574 1.00 91.38 85 GLN A C 1
ATOM 677 O O . GLN A 1 85 ? -18.261 10.296 17.536 1.00 91.38 85 GLN A O 1
ATOM 682 N N . LEU A 1 86 ? -17.527 9.387 15.619 1.00 92.06 86 LEU A N 1
ATOM 683 C CA . LEU A 1 86 ? -18.517 8.312 15.587 1.00 92.06 86 LEU A CA 1
ATOM 684 C C . LEU A 1 86 ? -18.393 7.388 16.811 1.00 92.06 86 LEU A C 1
ATOM 686 O O . LEU A 1 86 ? -19.402 6.993 17.396 1.00 92.06 86 LEU A O 1
ATOM 690 N N . LYS A 1 87 ? -17.161 7.111 17.251 1.00 91.12 87 LYS A N 1
ATOM 691 C CA . LYS A 1 87 ? -16.878 6.353 18.476 1.00 91.12 87 LYS A CA 1
ATOM 692 C C . LYS A 1 87 ? -17.399 7.062 19.732 1.00 91.12 87 LYS A C 1
ATOM 694 O O . LYS A 1 87 ? -18.041 6.423 20.562 1.00 91.12 87 LYS A O 1
ATOM 699 N N . GLU A 1 88 ? -17.154 8.364 19.859 1.00 91.12 88 GLU A N 1
ATOM 700 C CA . GLU A 1 88 ? -17.629 9.173 20.990 1.00 91.12 88 GLU A CA 1
ATOM 701 C C . GLU A 1 88 ? -19.157 9.275 21.019 1.00 91.12 88 GLU A C 1
ATOM 703 O O . GLU A 1 88 ? -19.774 9.143 22.075 1.00 91.12 88 GLU A O 1
ATOM 708 N N . THR A 1 89 ? -19.794 9.457 19.860 1.00 89.19 89 THR A N 1
ATOM 709 C CA . THR A 1 89 ? -21.258 9.459 19.755 1.00 89.19 89 THR A CA 1
ATOM 710 C C . THR A 1 89 ? -21.844 8.118 20.189 1.00 89.19 89 THR A C 1
ATOM 712 O O . THR A 1 89 ? -22.832 8.097 20.920 1.00 89.19 89 THR A O 1
ATOM 715 N N . PHE A 1 90 ? -21.222 7.007 19.793 1.00 91.69 90 PHE A N 1
ATOM 716 C CA . PHE A 1 90 ? -21.672 5.669 20.170 1.00 91.69 90 PHE A CA 1
ATOM 717 C C . PHE A 1 90 ? -21.541 5.415 21.677 1.00 91.69 90 PHE A C 1
ATOM 719 O O . PHE A 1 90 ? -22.485 4.947 22.309 1.00 91.69 90 PHE A O 1
ATOM 726 N N . LEU A 1 91 ? -20.404 5.787 22.272 1.00 87.31 91 LEU A N 1
ATOM 727 C CA . LEU A 1 91 ? -20.178 5.674 23.717 1.00 87.31 91 LEU A CA 1
ATOM 728 C C . LEU A 1 91 ? -21.201 6.489 24.516 1.00 87.31 91 LEU A C 1
ATOM 730 O O . LEU A 1 91 ? -21.821 5.963 25.438 1.00 87.31 91 LEU A O 1
ATOM 734 N N . ARG A 1 92 ? -21.453 7.738 24.109 1.00 85.31 92 ARG A N 1
ATOM 735 C CA . ARG A 1 92 ? -22.462 8.599 24.747 1.00 85.31 92 ARG A CA 1
ATOM 736 C C . ARG A 1 92 ? -23.879 8.052 24.597 1.00 85.31 92 ARG A C 1
ATOM 738 O O . ARG A 1 92 ? -24.666 8.143 25.533 1.00 85.31 92 ARG A O 1
ATOM 745 N N . ALA A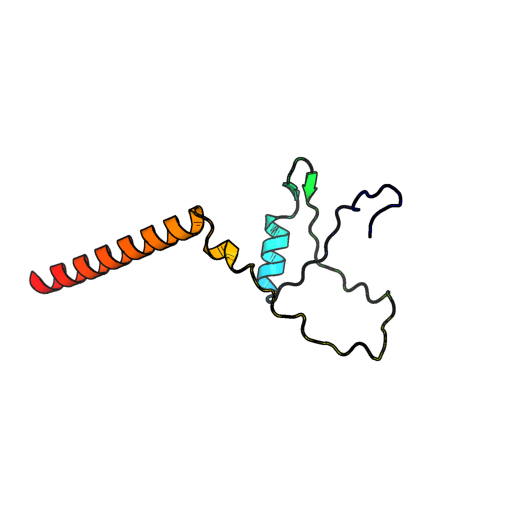 1 93 ? -24.213 7.477 23.442 1.00 84.62 93 ALA A N 1
ATOM 746 C CA . ALA A 1 93 ? -25.510 6.843 23.234 1.00 84.62 93 ALA A CA 1
ATOM 747 C C . ALA A 1 93 ? -25.701 5.636 24.169 1.00 84.62 93 ALA A C 1
ATOM 749 O O . ALA A 1 93 ? -26.757 5.514 24.787 1.00 84.62 93 ALA A O 1
ATOM 750 N N . CYS A 1 94 ? -24.673 4.794 24.337 1.00 78.31 94 CYS A N 1
ATOM 751 C CA . CYS A 1 94 ? -24.700 3.686 25.296 1.00 78.31 94 CYS A CA 1
ATOM 752 C C . CYS A 1 94 ? -24.857 4.164 26.748 1.00 78.31 94 CYS A C 1
ATOM 754 O O . CYS A 1 94 ? -25.636 3.580 27.497 1.00 78.31 94 CYS A O 1
ATOM 756 N N . GLU A 1 95 ? -24.155 5.226 27.149 1.00 82.81 95 GLU A N 1
ATOM 757 C CA . GLU A 1 95 ? -24.275 5.787 28.502 1.00 82.81 95 GLU A CA 1
ATOM 758 C C . GLU A 1 95 ? -25.650 6.406 28.775 1.00 82.81 95 GLU A C 1
ATOM 760 O O . GLU A 1 95 ? -26.140 6.332 29.900 1.00 82.81 95 GLU A O 1
ATOM 765 N N . ASN A 1 96 ? -26.285 6.999 27.763 1.00 77.06 96 ASN A N 1
ATOM 766 C CA . ASN A 1 96 ? -27.628 7.558 27.897 1.00 77.06 96 ASN A CA 1
ATOM 767 C C . ASN A 1 96 ? -28.690 6.454 28.014 1.00 77.06 96 ASN A C 1
ATOM 769 O O . ASN A 1 96 ? -29.544 6.538 28.889 1.00 77.06 96 ASN A O 1
ATOM 773 N N . LEU A 1 97 ? -28.569 5.373 27.235 1.00 70.50 97 LEU A N 1
ATOM 774 C CA . LEU A 1 97 ? -29.424 4.181 27.358 1.00 70.50 97 LEU A CA 1
ATOM 775 C C . LEU A 1 97 ? -29.347 3.532 28.750 1.00 70.50 97 LEU A C 1
ATOM 777 O O . LEU A 1 97 ? -30.346 3.014 29.236 1.00 70.50 97 LEU A O 1
ATOM 781 N N . ALA A 1 98 ? -28.186 3.586 29.409 1.00 68.62 98 ALA A N 1
ATOM 782 C CA . ALA A 1 98 ? -27.999 3.050 30.758 1.00 68.62 98 ALA A CA 1
ATOM 783 C C . ALA A 1 98 ? -28.553 3.952 31.880 1.00 68.62 98 ALA A C 1
ATOM 785 O O . ALA A 1 98 ? -28.666 3.495 33.013 1.00 68.62 98 ALA A O 1
ATOM 786 N N . LYS A 1 99 ? -28.866 5.224 31.594 1.00 67.12 99 LYS A N 1
ATOM 787 C CA . LYS A 1 99 ? -29.437 6.180 32.564 1.00 67.12 99 LYS A CA 1
ATOM 788 C C . LYS A 1 99 ? -30.963 6.282 32.489 1.00 67.12 99 LYS A C 1
ATOM 790 O O . LYS A 1 99 ? -31.563 6.882 33.373 1.00 67.12 99 LYS A O 1
ATOM 795 N N . GLU A 1 100 ? -31.567 5.736 31.436 1.00 60.22 100 GLU A N 1
ATOM 796 C CA . GLU A 1 100 ? -33.011 5.788 31.163 1.00 60.22 100 GLU A CA 1
ATOM 797 C C . GLU A 1 100 ? -33.748 4.473 31.519 1.00 60.22 100 GLU A C 1
ATOM 799 O O . GLU A 1 100 ? -34.938 4.345 31.241 1.00 60.22 100 GLU A O 1
ATOM 804 N N . SER A 1 101 ? -33.055 3.504 32.144 1.00 53.25 101 SER A N 1
ATOM 805 C CA . SER A 1 101 ? -33.606 2.277 32.765 1.00 53.25 101 SER A CA 1
ATOM 806 C C . SER A 1 101 ? -33.403 2.289 34.276 1.00 53.25 101 SER A C 1
ATOM 808 O O . SER A 1 101 ? -34.281 1.745 34.980 1.00 53.25 101 SER A O 1
#

Organism: Trichomonas vaginalis (strain ATCC PRA-98 / G3) (NCBI:txid412133)

InterPro domains:
  IPR000504 RNA recognition motif domain [PF00076] (2-39)
  IPR000504 RNA recognition motif domain [PS50102] (1-46)
  IPR012677 Nucleotide-binding alpha-beta plait domain superfamily [G3DSA:3.30.70.330] (1-62)
  IPR035979 RNA-binding domain superfamily [SSF54928] (2-56)

Foldseek 3Di:
DAPPVRHDPPDDDDDDPDPVVLVVCQVPQDQDQDPNDGDHRDPDDPPPPDDDPVPPDPPPPDPPPPPPCVCVDPVNVVVVVVVVVVVVVVVVVVVVVVVVD

pLDDT: mean 71.82, std 14.58, range [45.22, 92.06]

Secondary structure (DSSP, 8-state):
-B-TTS-B-S------SSHHHHHHHHHHHTT-EETTEE-----------S---TT---PPPPP----GGGGGSHHHHHHHHHHHHHHHHHHHHHHHHTT--